Protein AF-A0A662KWE2-F1 (afdb_monomer_lite)

Sequence (75 aa):
MTVHQNTLKLINLERQILELGFWKKYPNKDFSYELAKTTGELGDEYPSDKAIRLAEQWVTEFKETGKIKSFEEEG

Radius of gyration: 12.05 Å; chains: 1; bounding box: 26×23×36 Å

Secondary structure (DSSP, 8-state):
-PPPHHHHHHHHHHHHHHHTTHHHH-TT--HHHHHHHHHT-TT-SS--HHHHHHHHHHHHHHHHHS--HHHHTT-

Foldseek 3Di:
DDDDPQQVLLVVLQVLLVVLPVCVVVVPDDLLVVLCVVVVNVPPPGDDPVSSVLSVVQSVCCVVPVDRVVVVVVD

pLDDT: mean 94.03, std 8.58, range [50.5, 98.5]

Structure (mmCIF, N/CA/C/O backbone):
data_AF-A0A662KWE2-F1
#
_entry.id   AF-A0A662KWE2-F1
#
loop_
_atom_site.group_PDB
_atom_site.id
_atom_site.type_symbol
_atom_site.label_atom_id
_atom_site.label_alt_id
_atom_site.label_comp_id
_atom_site.label_asym_id
_atom_site.label_entity_id
_atom_site.label_seq_id
_atom_site.pdbx_PDB_ins_code
_atom_site.Cartn_x
_atom_site.Cartn_y
_atom_site.Cartn_z
_atom_site.occupancy
_atom_site.B_iso_or_equiv
_atom_site.auth_seq_id
_atom_site.auth_comp_id
_atom_site.auth_asym_id
_atom_site.auth_atom_id
_atom_site.pdbx_PDB_model_num
ATOM 1 N N . MET A 1 1 ? 5.529 -11.009 -24.960 1.00 56.75 1 MET A N 1
ATOM 2 C CA . MET A 1 1 ? 5.451 -9.798 -24.122 1.00 56.75 1 MET A CA 1
ATOM 3 C C . MET A 1 1 ? 5.786 -10.233 -22.706 1.00 56.75 1 MET A C 1
ATOM 5 O O . MET A 1 1 ? 5.034 -11.021 -22.146 1.00 56.75 1 MET A O 1
ATOM 9 N N . THR A 1 2 ? 6.959 -9.871 -22.193 1.00 77.75 2 THR A N 1
ATOM 10 C CA . THR A 1 2 ? 7.383 -10.266 -20.840 1.00 77.75 2 THR A CA 1
ATOM 11 C C . THR A 1 2 ? 6.909 -9.186 -19.878 1.00 77.75 2 THR A C 1
ATOM 13 O O . THR A 1 2 ? 7.275 -8.030 -20.048 1.00 77.75 2 THR A O 1
ATOM 16 N N . VAL A 1 3 ? 6.056 -9.539 -18.918 1.00 86.56 3 VAL A N 1
ATOM 17 C CA . VAL A 1 3 ? 5.561 -8.591 -17.908 1.00 86.56 3 VAL A CA 1
ATOM 18 C C . VAL A 1 3 ? 6.703 -8.241 -16.953 1.00 86.56 3 VAL A C 1
ATOM 20 O O . VAL A 1 3 ? 7.422 -9.137 -16.506 1.00 86.56 3 VAL A O 1
ATOM 23 N N . HIS A 1 4 ? 6.875 -6.955 -16.636 1.00 94.44 4 HIS A N 1
ATOM 24 C CA . HIS A 1 4 ? 7.913 -6.507 -15.711 1.00 94.44 4 HIS A CA 1
ATOM 25 C C . HIS A 1 4 ? 7.705 -7.114 -14.313 1.00 94.44 4 HIS A C 1
AT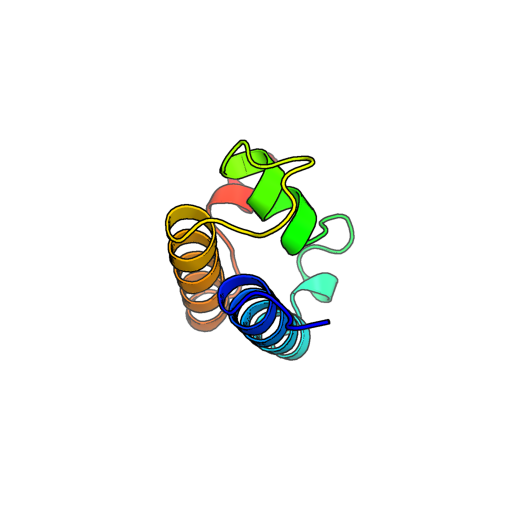OM 27 O O . HIS A 1 4 ? 6.580 -7.220 -13.818 1.00 94.44 4 HIS A O 1
ATOM 33 N N . GLN A 1 5 ? 8.793 -7.511 -13.646 1.00 96.38 5 GLN A N 1
ATOM 34 C CA . GLN A 1 5 ? 8.714 -8.229 -12.371 1.00 96.38 5 GLN A CA 1
ATOM 35 C C . GLN A 1 5 ? 7.987 -7.418 -11.289 1.00 96.38 5 GLN A C 1
ATOM 37 O O . GLN A 1 5 ? 7.210 -7.980 -10.518 1.00 96.38 5 GLN A O 1
ATOM 42 N N . ASN A 1 6 ? 8.200 -6.102 -11.237 1.00 97.38 6 ASN A N 1
ATOM 43 C CA . ASN A 1 6 ? 7.532 -5.259 -10.247 1.00 97.38 6 ASN A CA 1
ATOM 44 C C . ASN A 1 6 ? 6.029 -5.130 -10.513 1.00 97.38 6 ASN A C 1
ATOM 46 O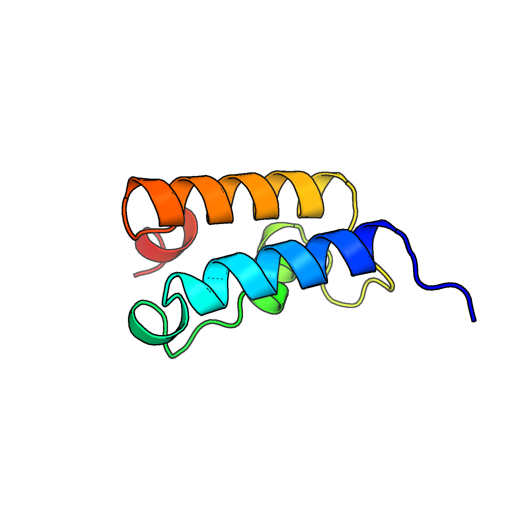 O . ASN A 1 6 ? 5.256 -5.118 -9.562 1.00 97.38 6 ASN A O 1
ATOM 50 N N . THR A 1 7 ? 5.587 -5.168 -11.770 1.00 96.44 7 THR A N 1
ATOM 51 C CA . THR A 1 7 ? 4.155 -5.249 -12.090 1.00 96.44 7 THR A CA 1
ATOM 52 C C . THR A 1 7 ? 3.538 -6.511 -11.484 1.00 96.44 7 THR A C 1
ATOM 54 O O . THR A 1 7 ? 2.491 -6.445 -10.847 1.00 96.44 7 THR A O 1
ATOM 57 N N . LEU A 1 8 ? 4.219 -7.660 -11.586 1.00 97.19 8 LEU A N 1
ATOM 58 C CA . LEU A 1 8 ? 3.755 -8.909 -10.967 1.00 97.19 8 LEU A CA 1
ATOM 59 C C . LEU A 1 8 ? 3.733 -8.831 -9.433 1.00 97.19 8 LEU A C 1
ATOM 61 O O . LEU A 1 8 ? 2.796 -9.328 -8.808 1.00 97.19 8 LEU A O 1
ATOM 65 N N . LYS A 1 9 ? 4.742 -8.201 -8.817 1.00 97.94 9 LYS A N 1
ATOM 66 C CA . LYS A 1 9 ? 4.773 -7.986 -7.361 1.00 97.94 9 LYS A CA 1
ATOM 67 C C . LYS A 1 9 ? 3.605 -7.116 -6.901 1.00 97.94 9 LYS A C 1
ATOM 69 O O . LYS A 1 9 ? 2.922 -7.500 -5.956 1.00 97.94 9 LYS A O 1
ATOM 74 N N . LEU A 1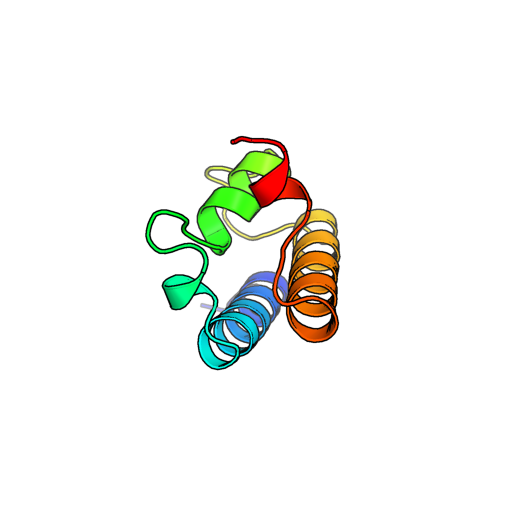 10 ? 3.347 -6.000 -7.586 1.00 97.69 10 LEU A N 1
ATOM 75 C CA . LEU A 1 10 ? 2.253 -5.097 -7.239 1.00 97.69 10 LEU A CA 1
ATOM 76 C C . LEU A 1 10 ? 0.893 -5.799 -7.339 1.00 97.69 10 LEU A C 1
ATOM 78 O O . LEU A 1 10 ? 0.122 -5.732 -6.390 1.00 97.69 10 LEU A O 1
ATOM 82 N N . ILE A 1 11 ? 0.649 -6.567 -8.409 1.00 97.19 11 ILE A N 1
ATOM 83 C CA . ILE A 1 11 ? -0.581 -7.368 -8.562 1.00 97.19 11 ILE A CA 1
ATOM 84 C C . ILE A 1 11 ? -0.780 -8.322 -7.373 1.00 97.19 11 ILE A C 1
ATOM 86 O O . ILE A 1 11 ? -1.893 -8.481 -6.872 1.00 97.19 11 ILE A O 1
ATOM 90 N N . ASN A 1 12 ? 0.288 -8.972 -6.905 1.00 98.00 12 ASN A N 1
ATOM 91 C CA . ASN A 1 12 ? 0.201 -9.885 -5.765 1.00 98.00 12 ASN A CA 1
ATOM 92 C C . ASN A 1 12 ? -0.055 -9.156 -4.439 1.00 98.00 12 ASN A C 1
ATOM 94 O O . ASN A 1 12 ? -0.767 -9.686 -3.586 1.00 98.00 12 ASN A O 1
ATOM 98 N N . LEU A 1 13 ? 0.526 -7.973 -4.241 1.00 98.19 13 LEU A N 1
ATOM 99 C CA . LEU A 1 13 ? 0.297 -7.150 -3.048 1.00 98.19 13 LEU A CA 1
ATOM 100 C C . LEU A 1 13 ? -1.127 -6.596 -3.020 1.00 98.19 13 LEU A C 1
ATOM 102 O O . LEU A 1 13 ? -1.796 -6.657 -1.991 1.00 98.19 13 LEU A O 1
ATOM 106 N N . GLU A 1 14 ? -1.617 -6.135 -4.166 1.00 97.38 14 GLU A N 1
ATOM 107 C CA . GLU A 1 14 ? -2.983 -5.651 -4.310 1.00 97.38 14 GLU A CA 1
ATOM 108 C C . GLU A 1 14 ? -3.994 -6.766 -4.022 1.00 97.38 14 GLU A C 1
ATOM 110 O O . GLU A 1 14 ? -4.891 -6.586 -3.206 1.00 97.38 14 GLU A O 1
ATOM 115 N N . ARG A 1 15 ? -3.806 -7.972 -4.570 1.00 97.69 15 ARG A N 1
ATOM 116 C CA . ARG A 1 15 ? -4.666 -9.120 -4.224 1.00 97.69 15 ARG A CA 1
ATOM 117 C C . ARG A 1 15 ? -4.725 -9.381 -2.720 1.00 97.69 15 ARG A C 1
ATOM 119 O O . ARG A 1 15 ? -5.817 -9.524 -2.178 1.00 97.69 15 ARG A O 1
ATOM 126 N N . GLN A 1 16 ? -3.576 -9.381 -2.044 1.00 97.75 16 GLN A N 1
ATOM 127 C CA . GLN A 1 16 ? -3.519 -9.585 -0.594 1.00 97.75 16 GLN A CA 1
ATOM 128 C C . GLN A 1 16 ? -4.307 -8.515 0.168 1.00 97.75 16 GLN A C 1
ATOM 130 O O . GLN A 1 16 ? -5.071 -8.841 1.074 1.00 97.75 16 GLN A O 1
ATOM 135 N N . ILE A 1 17 ? -4.157 -7.236 -0.191 1.00 97.19 17 ILE A N 1
ATOM 136 C CA . ILE A 1 17 ? -4.845 -6.161 0.533 1.00 97.19 17 ILE A CA 1
ATOM 137 C C . ILE A 1 17 ? -6.357 -6.167 0.275 1.00 97.19 17 ILE A C 1
ATOM 139 O O . ILE A 1 17 ? -7.147 -5.896 1.184 1.00 97.19 17 ILE A O 1
ATOM 143 N N . LEU A 1 18 ? -6.776 -6.549 -0.934 1.00 96.12 18 LEU A N 1
ATOM 144 C CA . LEU A 1 18 ? -8.184 -6.733 -1.275 1.00 96.12 18 LEU A CA 1
ATOM 145 C C . LEU A 1 18 ? -8.823 -7.861 -0.458 1.00 96.12 18 LEU A C 1
ATOM 147 O O . LEU A 1 18 ? -9.911 -7.669 0.088 1.00 96.12 18 LEU A O 1
ATOM 151 N N . GLU A 1 19 ? -8.136 -8.994 -0.306 1.00 97.38 19 GLU A N 1
ATOM 152 C CA . GLU A 1 19 ? -8.585 -10.116 0.533 1.00 97.38 19 GLU A CA 1
ATOM 153 C C . GLU A 1 19 ? -8.704 -9.730 2.014 1.00 97.38 19 GLU A C 1
ATOM 155 O O . GLU A 1 19 ? -9.630 -10.170 2.698 1.00 97.38 19 GLU A O 1
ATOM 160 N N . LEU A 1 20 ? -7.833 -8.838 2.497 1.00 97.00 20 LEU A N 1
ATOM 161 C CA . LEU A 1 20 ? -7.917 -8.268 3.847 1.00 97.00 20 LEU A CA 1
ATOM 162 C C . LEU A 1 20 ? -9.091 -7.285 4.023 1.00 97.00 20 LEU A C 1
ATOM 164 O O . LEU A 1 20 ? -9.380 -6.862 5.142 1.00 97.00 20 LEU A O 1
ATOM 168 N N . GLY A 1 21 ? -9.801 -6.926 2.950 1.00 96.88 21 GLY A N 1
ATOM 169 C CA . GLY A 1 21 ? -10.976 -6.059 3.004 1.00 96.88 21 GLY A CA 1
ATOM 170 C C . GLY A 1 21 ? -10.679 -4.575 2.800 1.00 96.88 21 GLY A C 1
ATOM 171 O O . GLY A 1 21 ? -11.464 -3.744 3.260 1.00 96.88 21 GLY A O 1
ATOM 172 N N . PHE A 1 22 ? -9.599 -4.236 2.089 1.00 96.94 22 PHE A N 1
ATOM 173 C CA . PHE A 1 22 ? -9.226 -2.858 1.749 1.00 96.94 22 PHE A CA 1
ATOM 174 C C . PHE A 1 22 ? -10.414 -2.010 1.261 1.00 96.94 22 PHE A C 1
ATOM 176 O O . PHE A 1 22 ? -10.688 -0.957 1.833 1.00 96.94 22 PHE A O 1
ATOM 183 N N . TRP A 1 23 ? -11.207 -2.506 0.304 1.00 94.69 23 TRP A N 1
ATOM 184 C CA . TRP A 1 23 ? -12.366 -1.779 -0.244 1.00 94.69 23 TRP A CA 1
ATOM 185 C C . TRP A 1 23 ? -13.497 -1.528 0.752 1.00 94.69 23 TRP A C 1
ATOM 187 O O . TRP A 1 23 ? -14.274 -0.595 0.577 1.00 94.69 23 TRP A O 1
ATOM 197 N N . LYS A 1 24 ? -13.609 -2.329 1.817 1.00 95.56 24 LYS A N 1
ATOM 198 C CA . LYS A 1 24 ? -14.613 -2.079 2.863 1.00 95.56 24 LYS A CA 1
ATOM 199 C C . LYS A 1 24 ? -14.228 -0.870 3.708 1.00 95.56 24 LYS A C 1
ATOM 201 O O . LYS A 1 24 ? -15.098 -0.122 4.142 1.00 95.56 24 LYS A O 1
ATOM 206 N N . LYS A 1 25 ? -12.928 -0.704 3.957 1.00 95.62 25 LYS A N 1
ATOM 207 C CA . LYS A 1 25 ? -12.379 0.384 4.767 1.00 95.62 25 LYS A CA 1
ATOM 208 C C . LYS A 1 25 ? -12.174 1.658 3.944 1.00 95.62 25 LYS A C 1
ATOM 210 O O . LYS A 1 25 ? -12.455 2.743 4.444 1.00 95.62 25 LYS A O 1
ATOM 215 N N . TYR A 1 26 ? -11.736 1.519 2.695 1.00 95.94 26 TYR A N 1
ATOM 216 C CA . TYR A 1 26 ? -11.423 2.616 1.783 1.00 95.94 26 TYR A CA 1
ATOM 217 C C . TYR A 1 26 ? -12.172 2.458 0.445 1.00 95.94 26 TYR A C 1
ATOM 219 O O . TYR A 1 26 ? -11.550 2.203 -0.583 1.00 95.94 26 TYR A O 1
ATOM 227 N N . PRO A 1 27 ? -13.510 2.611 0.424 1.00 93.81 27 PRO A N 1
ATOM 228 C CA . PRO A 1 27 ? -14.323 2.345 -0.769 1.00 93.81 27 PRO A CA 1
ATOM 229 C C . PRO A 1 27 ? -14.063 3.307 -1.936 1.00 93.81 27 PRO A C 1
ATOM 231 O O . PRO A 1 27 ? -14.361 2.976 -3.077 1.00 93.81 27 PRO A O 1
ATOM 234 N N . ASN A 1 28 ? -13.506 4.488 -1.655 1.00 93.19 28 ASN A N 1
ATOM 235 C CA . ASN A 1 28 ? -13.239 5.527 -2.652 1.00 93.19 28 ASN A CA 1
ATOM 236 C C . ASN A 1 28 ? -11.757 5.609 -3.054 1.00 93.19 28 ASN A C 1
ATOM 238 O O . ASN A 1 28 ? -11.372 6.564 -3.724 1.00 93.19 28 ASN A O 1
ATOM 242 N N . LYS A 1 29 ? -10.919 4.664 -2.607 1.00 94.38 29 LYS A N 1
ATOM 243 C CA . LYS A 1 29 ? -9.488 4.642 -2.927 1.00 94.38 29 LYS A CA 1
ATOM 244 C C . LYS A 1 29 ? -9.157 3.440 -3.797 1.00 94.38 29 LYS A C 1
ATOM 246 O O . LYS A 1 29 ? -9.586 2.322 -3.521 1.00 94.38 29 LYS A O 1
ATOM 251 N N . ASP A 1 30 ? -8.343 3.684 -4.813 1.00 95.12 30 ASP A N 1
ATOM 252 C CA . ASP A 1 30 ? -7.710 2.646 -5.616 1.00 95.12 30 ASP A CA 1
ATOM 253 C C . ASP A 1 30 ? -6.271 2.475 -5.125 1.00 95.12 30 ASP A C 1
ATOM 255 O O . ASP A 1 30 ? -5.511 3.442 -5.043 1.00 95.12 30 ASP A O 1
ATOM 259 N N . PHE A 1 31 ? -5.918 1.251 -4.734 1.00 95.75 31 PHE A N 1
ATOM 260 C CA . PHE A 1 31 ? -4.635 0.971 -4.095 1.00 95.75 31 PHE A CA 1
ATOM 261 C C . PHE A 1 31 ? -3.457 1.301 -5.017 1.00 95.75 31 PHE A C 1
ATOM 263 O O . PHE A 1 31 ? -2.507 1.964 -4.599 1.00 95.75 31 PHE A O 1
ATOM 270 N N . SER A 1 32 ? -3.535 0.867 -6.275 1.00 95.25 32 SER A N 1
ATOM 271 C CA . SER A 1 32 ? -2.478 1.058 -7.268 1.00 95.25 32 SER A CA 1
ATOM 272 C C . SER A 1 32 ? -2.337 2.526 -7.681 1.00 95.25 32 SER A C 1
ATOM 274 O O . SER A 1 32 ? -1.221 3.040 -7.787 1.00 95.25 32 SER A O 1
ATOM 276 N N . TYR A 1 33 ? -3.462 3.229 -7.831 1.00 95.75 33 TYR A N 1
ATOM 277 C CA . TYR A 1 33 ? -3.496 4.649 -8.162 1.00 95.75 33 TYR A CA 1
ATOM 278 C C . TYR A 1 33 ? -2.916 5.510 -7.042 1.00 95.75 33 TYR A C 1
ATOM 280 O O . TYR A 1 33 ? -2.072 6.366 -7.300 1.00 95.75 33 TYR A O 1
ATOM 288 N N . GLU A 1 34 ? -3.340 5.286 -5.795 1.00 96.50 34 GLU A N 1
ATOM 289 C CA . GLU A 1 34 ? -2.824 6.051 -4.658 1.00 96.50 34 GLU A CA 1
ATOM 290 C C . GLU A 1 34 ? -1.332 5.783 -4.464 1.00 96.50 34 GLU A C 1
ATOM 292 O O . GLU A 1 34 ? -0.573 6.712 -4.202 1.00 96.50 34 GLU A O 1
ATOM 297 N N . LEU A 1 35 ? -0.880 4.546 -4.686 1.00 97.12 35 LEU A N 1
ATOM 298 C CA . LEU A 1 35 ? 0.540 4.213 -4.652 1.00 97.12 35 LEU A CA 1
ATOM 299 C C . LEU A 1 35 ? 1.332 5.003 -5.701 1.00 97.12 35 LEU A C 1
ATOM 301 O O . LEU A 1 35 ? 2.343 5.626 -5.366 1.00 97.12 35 LEU A O 1
ATOM 305 N N . ALA A 1 36 ? 0.873 5.003 -6.956 1.00 96.81 36 ALA A N 1
ATOM 306 C CA . ALA A 1 36 ? 1.506 5.740 -8.048 1.00 96.81 36 ALA A CA 1
ATOM 307 C C . ALA A 1 36 ? 1.499 7.255 -7.783 1.00 96.81 36 ALA A C 1
ATOM 309 O O . ALA A 1 36 ? 2.521 7.922 -7.938 1.00 96.81 36 ALA A O 1
ATOM 310 N N . LYS A 1 37 ? 0.384 7.801 -7.283 1.00 95.94 37 LYS A N 1
ATOM 311 C CA . LYS A 1 37 ? 0.268 9.207 -6.868 1.00 95.94 37 LYS A CA 1
ATOM 312 C 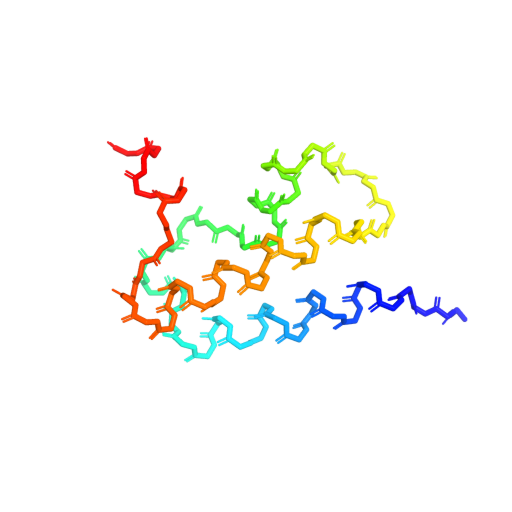C . LYS A 1 37 ? 1.263 9.553 -5.757 1.00 95.94 37 LYS A C 1
ATOM 314 O O . LYS A 1 37 ? 1.968 10.551 -5.872 1.00 95.94 37 LYS A O 1
ATOM 319 N N . THR A 1 38 ? 1.357 8.742 -4.701 1.00 95.88 38 THR A N 1
ATOM 320 C CA . THR A 1 38 ? 2.278 8.986 -3.575 1.00 95.88 38 THR A CA 1
ATOM 321 C C . THR A 1 38 ? 3.745 8.857 -3.988 1.00 95.88 38 THR A C 1
ATOM 323 O O . THR A 1 38 ? 4.607 9.568 -3.471 1.00 95.88 38 THR A O 1
ATOM 326 N N . THR A 1 39 ? 4.055 7.954 -4.915 1.00 96.25 39 THR A N 1
ATOM 327 C CA . THR A 1 39 ? 5.433 7.732 -5.380 1.00 96.25 39 THR A CA 1
ATOM 328 C C . THR A 1 39 ? 5.871 8.701 -6.473 1.00 96.25 39 THR A C 1
ATOM 330 O O . THR A 1 39 ? 7.080 8.900 -6.618 1.00 96.25 39 THR A O 1
ATOM 333 N N . GLY A 1 40 ? 4.919 9.363 -7.140 1.00 96.50 40 GLY A N 1
ATOM 334 C CA . GLY A 1 40 ? 5.152 10.253 -8.277 1.00 96.50 40 GLY A CA 1
ATOM 335 C C . GLY A 1 40 ? 5.256 9.519 -9.618 1.00 96.50 40 GLY A C 1
ATOM 336 O O . GLY A 1 40 ? 5.827 10.068 -10.549 1.00 96.50 40 GLY A O 1
ATOM 337 N N . GLU A 1 41 ? 4.720 8.300 -9.705 1.00 96.56 41 GLU A N 1
ATOM 338 C CA . GLU A 1 41 ? 4.871 7.351 -10.824 1.00 96.56 41 GLU A CA 1
ATOM 339 C C . GLU A 1 41 ? 3.579 7.237 -11.665 1.00 96.56 41 GLU A C 1
ATOM 341 O O . GLU A 1 41 ? 3.303 6.223 -12.306 1.00 96.56 41 GLU A O 1
ATOM 346 N N . LEU A 1 42 ? 2.718 8.264 -11.641 1.00 95.38 42 LEU A N 1
ATOM 347 C CA . LEU A 1 42 ? 1.509 8.290 -12.471 1.00 95.38 42 LEU A CA 1
ATOM 348 C C . LEU A 1 42 ? 1.881 8.366 -13.958 1.00 95.38 42 LEU A C 1
ATOM 350 O O . LEU A 1 42 ? 2.422 9.369 -14.416 1.00 95.38 42 LEU A O 1
ATOM 354 N N . GLY A 1 43 ? 1.507 7.333 -14.714 1.00 92.00 43 GLY A N 1
ATOM 355 C CA . GLY A 1 43 ? 1.792 7.224 -16.148 1.00 92.00 43 GLY A CA 1
ATOM 356 C C . GLY A 1 43 ? 3.049 6.417 -16.481 1.00 92.00 43 GLY A C 1
ATOM 357 O O . GLY A 1 43 ? 3.329 6.223 -17.664 1.00 92.00 43 GLY A O 1
ATOM 358 N N . ASP A 1 44 ? 3.762 5.915 -15.472 1.00 94.06 44 ASP A N 1
ATOM 359 C CA . ASP A 1 44 ? 4.916 5.044 -15.678 1.00 94.06 44 ASP A CA 1
ATOM 360 C C . ASP A 1 44 ? 4.482 3.657 -16.178 1.00 94.06 44 ASP A C 1
ATOM 362 O O . ASP A 1 44 ? 3.418 3.138 -15.833 1.00 94.06 44 ASP A O 1
ATOM 366 N N . GLU A 1 45 ? 5.327 3.032 -17.002 1.00 92.50 45 GLU A N 1
ATOM 367 C CA . GLU A 1 45 ? 5.040 1.723 -17.606 1.00 92.50 45 GLU A CA 1
ATOM 368 C C . GLU A 1 45 ? 4.985 0.593 -16.561 1.00 92.50 45 GLU A C 1
ATOM 370 O O . GLU A 1 45 ? 4.252 -0.388 -16.715 1.00 92.50 45 GLU A O 1
ATOM 375 N N . TYR A 1 46 ? 5.765 0.718 -15.487 1.00 94.19 46 TYR A N 1
ATOM 376 C CA . TYR A 1 46 ? 5.822 -0.245 -14.395 1.00 94.19 46 TYR A CA 1
ATOM 377 C C . TYR A 1 46 ? 6.260 0.424 -13.085 1.00 94.19 46 TYR A C 1
ATOM 379 O O . TYR A 1 46 ? 7.021 1.389 -13.119 1.00 94.19 46 TYR A O 1
ATOM 387 N N . PRO A 1 47 ? 5.853 -0.123 -11.924 1.00 96.69 47 PRO A N 1
ATOM 388 C CA . PRO A 1 47 ? 6.236 0.427 -10.630 1.00 96.69 47 PRO A CA 1
ATOM 389 C C . PRO A 1 47 ? 7.732 0.245 -10.354 1.00 96.69 47 PRO A C 1
ATOM 391 O O . PRO A 1 47 ? 8.316 -0.828 -10.585 1.00 96.69 47 PRO A O 1
ATOM 394 N N . SER A 1 48 ? 8.347 1.279 -9.795 1.00 97.62 48 SER A N 1
ATOM 395 C CA . SER A 1 48 ? 9.725 1.245 -9.326 1.00 97.62 48 SER A CA 1
ATOM 396 C C . SER A 1 48 ? 9.877 0.375 -8.071 1.00 97.62 48 SER A C 1
ATOM 398 O O . SER A 1 48 ? 8.910 0.024 -7.390 1.00 97.62 48 SER A O 1
ATOM 400 N N . ASP A 1 49 ? 11.117 0.056 -7.698 1.00 97.94 49 ASP A N 1
ATOM 401 C CA . ASP A 1 49 ? 11.386 -0.632 -6.429 1.00 97.94 49 ASP A CA 1
ATOM 402 C C . ASP A 1 49 ? 10.932 0.185 -5.209 1.00 97.94 49 ASP A C 1
ATOM 404 O O . ASP A 1 49 ? 10.580 -0.388 -4.176 1.00 97.94 49 ASP A O 1
ATOM 408 N N . LYS A 1 50 ? 10.914 1.522 -5.315 1.00 97.75 50 LYS A N 1
ATOM 409 C CA . LYS A 1 50 ? 10.402 2.408 -4.263 1.00 97.75 50 LYS A CA 1
ATOM 410 C C . LYS A 1 50 ? 8.893 2.226 -4.104 1.00 97.75 50 LYS A C 1
ATOM 412 O O . LYS A 1 50 ? 8.435 2.082 -2.971 1.00 97.75 50 LYS A O 1
ATOM 417 N N . ALA A 1 51 ? 8.146 2.183 -5.208 1.00 97.94 51 ALA A N 1
ATOM 418 C CA . ALA A 1 51 ? 6.713 1.912 -5.176 1.00 97.94 51 ALA A CA 1
ATOM 419 C C . ALA A 1 51 ? 6.413 0.528 -4.592 1.00 97.94 51 ALA A C 1
ATOM 421 O O . ALA A 1 51 ? 5.544 0.407 -3.733 1.00 97.94 51 ALA A O 1
ATOM 422 N N . ILE A 1 52 ? 7.181 -0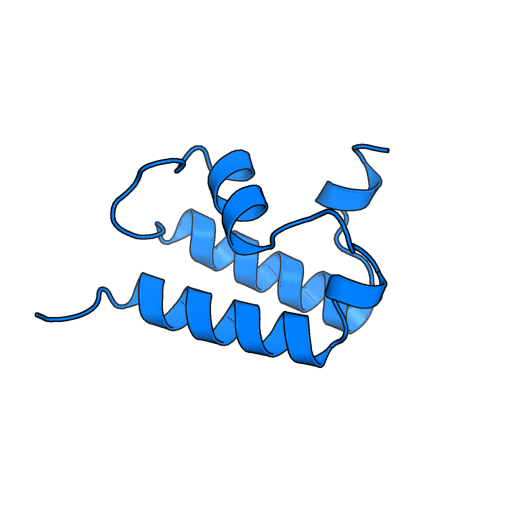.504 -4.956 1.00 98.50 52 ILE A N 1
ATOM 423 C CA . ILE A 1 52 ? 7.000 -1.842 -4.372 1.00 98.50 52 ILE A CA 1
ATOM 424 C C . ILE A 1 52 ? 7.235 -1.848 -2.860 1.00 98.50 52 ILE A C 1
ATOM 426 O O . ILE A 1 52 ? 6.397 -2.368 -2.129 1.00 98.50 52 ILE A O 1
ATOM 430 N N . ARG A 1 53 ? 8.313 -1.226 -2.371 1.00 98.44 53 ARG A N 1
ATOM 431 C CA . ARG A 1 53 ? 8.573 -1.142 -0.921 1.00 98.44 53 ARG A CA 1
ATOM 432 C C . ARG A 1 53 ? 7.457 -0.411 -0.177 1.00 98.44 53 ARG A C 1
ATOM 434 O O . ARG A 1 53 ? 7.080 -0.831 0.912 1.00 98.44 53 ARG A O 1
ATOM 441 N N . LEU A 1 54 ? 6.918 0.661 -0.759 1.00 98.31 54 LEU A N 1
ATOM 442 C CA . LEU A 1 54 ? 5.802 1.390 -0.159 1.00 98.31 54 LEU A CA 1
ATOM 443 C C . LEU A 1 54 ? 4.516 0.548 -0.148 1.00 98.31 54 LEU A C 1
ATOM 445 O O . LEU A 1 54 ? 3.815 0.518 0.860 1.00 98.31 54 LEU A O 1
ATOM 449 N N . ALA A 1 55 ? 4.239 -0.197 -1.220 1.00 98.31 55 ALA A N 1
ATOM 450 C CA . ALA A 1 55 ? 3.110 -1.120 -1.269 1.00 98.31 55 ALA A CA 1
ATOM 451 C C . ALA A 1 55 ? 3.227 -2.226 -0.207 1.00 98.31 55 ALA A C 1
ATOM 453 O O . ALA A 1 55 ? 2.256 -2.514 0.488 1.00 98.31 55 ALA A O 1
ATOM 454 N N . GLU A 1 56 ? 4.415 -2.814 -0.035 1.00 98.50 56 GLU A N 1
ATOM 455 C CA . GLU A 1 56 ? 4.692 -3.804 1.018 1.00 98.50 56 GLU A CA 1
ATOM 456 C C . GLU A 1 56 ? 4.454 -3.225 2.420 1.00 98.50 56 GLU A C 1
ATOM 458 O O . GLU A 1 56 ? 3.848 -3.885 3.272 1.00 98.50 56 GLU A O 1
ATOM 463 N N . GLN A 1 57 ? 4.876 -1.978 2.654 1.00 98.25 57 GLN A N 1
ATOM 464 C CA . GLN A 1 57 ? 4.611 -1.264 3.904 1.00 98.25 57 GLN A CA 1
ATOM 465 C C . GLN A 1 57 ? 3.111 -1.073 4.133 1.00 98.25 57 GLN A C 1
ATOM 467 O O . GLN A 1 57 ? 2.621 -1.436 5.197 1.00 98.25 57 GLN A O 1
ATOM 472 N N . TRP A 1 58 ? 2.363 -0.584 3.142 1.00 98.00 58 TRP A N 1
ATOM 473 C CA . TRP A 1 58 ? 0.914 -0.387 3.264 1.00 98.00 58 TRP A CA 1
ATOM 474 C C . TRP A 1 58 ? 0.155 -1.690 3.515 1.00 98.00 58 TRP A C 1
ATOM 476 O O . TRP A 1 58 ? -0.734 -1.724 4.364 1.00 98.00 58 TRP A O 1
ATOM 486 N N . VAL A 1 59 ? 0.522 -2.779 2.831 1.00 98.31 59 VAL A N 1
ATOM 487 C CA . VAL A 1 59 ? -0.060 -4.109 3.083 1.00 98.31 59 VAL A CA 1
ATOM 488 C C . VAL A 1 59 ? 0.221 -4.557 4.517 1.00 98.31 59 VAL A C 1
ATOM 490 O O . VAL A 1 59 ? -0.678 -5.066 5.186 1.00 98.31 59 VAL A O 1
ATOM 493 N N . THR A 1 60 ? 1.446 -4.346 5.004 1.00 98.12 60 THR A N 1
ATOM 494 C CA . THR A 1 60 ? 1.838 -4.699 6.376 1.00 98.12 60 THR A CA 1
ATOM 495 C C . THR A 1 60 ? 1.061 -3.877 7.403 1.00 98.12 60 THR A C 1
ATOM 497 O O . THR A 1 60 ? 0.443 -4.453 8.296 1.00 98.12 60 THR A O 1
ATOM 500 N N . GLU A 1 61 ? 0.997 -2.553 7.238 1.00 97.25 61 GLU A N 1
ATOM 501 C CA . GLU A 1 61 ? 0.229 -1.663 8.117 1.00 97.25 61 GLU A CA 1
ATOM 502 C C . GLU A 1 61 ? -1.249 -2.052 8.164 1.00 97.25 61 GLU A C 1
ATOM 504 O O . GLU A 1 61 ? -1.836 -2.156 9.246 1.00 97.25 61 GLU A O 1
ATOM 509 N N . PHE A 1 62 ? -1.844 -2.319 7.000 1.00 97.69 62 PHE A N 1
ATOM 510 C CA . PHE A 1 62 ? -3.247 -2.693 6.911 1.00 97.69 62 PHE A CA 1
ATOM 511 C C . PHE A 1 62 ? -3.515 -4.046 7.570 1.00 97.69 62 PHE A C 1
ATOM 513 O O . PHE A 1 62 ? -4.507 -4.200 8.279 1.00 97.69 62 PHE A O 1
ATOM 520 N N . LYS A 1 63 ? -2.611 -5.014 7.399 1.00 97.44 63 LYS A N 1
ATOM 521 C CA . LYS A 1 63 ? -2.707 -6.324 8.048 1.00 97.44 63 LYS A CA 1
ATOM 522 C C . LYS A 1 63 ? -2.615 -6.226 9.572 1.00 97.44 63 LYS A C 1
ATOM 524 O O . LYS A 1 63 ? -3.326 -6.949 10.264 1.00 97.44 63 LYS A O 1
ATOM 529 N N . GLU A 1 64 ? -1.748 -5.362 10.091 1.00 97.19 64 GLU A N 1
ATOM 530 C CA . GLU A 1 64 ? -1.522 -5.215 11.533 1.00 97.19 64 GLU A CA 1
ATOM 531 C C . GLU A 1 64 ? -2.584 -4.354 12.222 1.00 97.19 64 GLU A C 1
ATOM 533 O O . GLU A 1 64 ? -2.964 -4.627 13.360 1.00 97.19 64 GLU A O 1
ATOM 538 N N . THR A 1 65 ? -3.065 -3.308 11.549 1.00 96.44 65 THR A N 1
ATOM 539 C CA . TH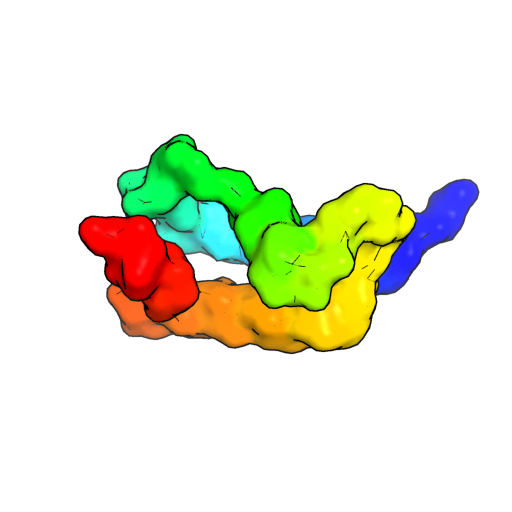R A 1 65 ? -3.865 -2.252 12.190 1.00 96.44 65 THR A CA 1
ATOM 540 C C . THR A 1 65 ? -5.255 -2.069 11.587 1.00 96.44 65 THR A C 1
ATOM 542 O O . THR A 1 65 ? -6.079 -1.343 12.146 1.00 96.44 65 THR A O 1
ATOM 545 N N . GLY A 1 66 ? -5.534 -2.690 10.437 1.00 96.00 66 GLY A N 1
ATOM 546 C CA . GLY A 1 66 ? -6.731 -2.422 9.638 1.00 96.00 66 GLY A CA 1
ATOM 547 C C . GLY A 1 66 ? -6.744 -1.026 9.007 1.00 96.00 66 GLY A C 1
ATOM 548 O O . GLY A 1 66 ? -7.801 -0.564 8.568 1.00 96.00 66 GLY A O 1
ATOM 549 N N . LYS A 1 67 ? -5.603 -0.324 9.005 1.00 96.19 67 LYS A N 1
ATOM 550 C CA . LYS A 1 67 ? -5.456 1.038 8.489 1.00 96.19 67 LYS A CA 1
ATOM 551 C C . LYS A 1 67 ? -4.155 1.201 7.709 1.00 96.19 67 LYS A C 1
ATOM 553 O O . LYS A 1 67 ? -3.167 0.536 7.995 1.00 96.19 67 LYS A O 1
ATOM 558 N N . ILE A 1 68 ? -4.164 2.120 6.753 1.00 96.19 68 ILE A N 1
ATOM 559 C CA . ILE A 1 68 ? -2.970 2.615 6.064 1.00 96.19 68 ILE A CA 1
ATOM 560 C C . ILE A 1 68 ? -2.794 4.062 6.502 1.00 96.19 68 ILE A C 1
ATOM 562 O O . ILE A 1 68 ? -3.688 4.879 6.273 1.00 96.19 68 ILE A O 1
ATOM 566 N N . LYS A 1 69 ? -1.671 4.393 7.145 1.00 92.50 69 LYS A N 1
ATOM 567 C CA . LYS A 1 69 ? -1.510 5.711 7.787 1.00 92.50 69 LYS A CA 1
ATOM 568 C C . LYS A 1 69 ? -1.633 6.864 6.800 1.00 92.50 69 LYS A C 1
ATOM 570 O O . LYS A 1 69 ? -2.338 7.825 7.087 1.00 92.50 69 LYS A O 1
ATOM 575 N N . SER A 1 70 ? -1.038 6.719 5.616 1.00 89.69 70 SER A N 1
ATOM 576 C CA . SER A 1 70 ? -1.103 7.735 4.558 1.00 89.69 70 SER A CA 1
ATOM 577 C C . SER A 1 70 ? -2.530 8.049 4.106 1.00 89.69 70 SER A C 1
ATOM 579 O O . SER A 1 70 ? -2.769 9.127 3.578 1.00 89.69 70 SER A O 1
ATOM 581 N N . PHE A 1 71 ? -3.489 7.140 4.305 1.00 92.62 71 PHE A N 1
ATOM 582 C CA . PHE A 1 71 ? -4.888 7.367 3.935 1.00 92.62 71 PHE A CA 1
ATOM 583 C C . PHE A 1 71 ? -5.708 8.001 5.053 1.00 92.62 71 PHE A C 1
ATOM 585 O O . PHE A 1 71 ? -6.762 8.561 4.770 1.00 92.62 71 PHE A O 1
ATOM 592 N N . GLU A 1 72 ? -5.248 7.919 6.302 1.00 88.88 72 GLU A N 1
ATOM 593 C CA . GLU A 1 72 ? -5.923 8.545 7.442 1.00 88.88 72 GLU A CA 1
ATOM 594 C C . GLU A 1 72 ? -5.480 10.008 7.629 1.00 88.88 72 GLU A C 1
ATOM 596 O O . GLU A 1 72 ? -6.224 10.779 8.215 1.00 88.88 72 GLU A O 1
ATOM 601 N N . GLU A 1 73 ? -4.304 10.404 7.128 1.00 79.06 73 GLU A N 1
ATOM 602 C CA . GLU A 1 73 ? -3.803 11.792 7.198 1.00 79.06 73 GLU A CA 1
ATOM 603 C C . GLU A 1 73 ? -4.405 12.724 6.124 1.00 79.06 73 GLU A C 1
ATOM 605 O O . GLU A 1 73 ? -4.293 13.942 6.232 1.00 79.06 73 GLU A O 1
ATOM 610 N N . GLU A 1 74 ? -5.053 12.171 5.092 1.00 61.09 74 GLU A N 1
ATOM 611 C CA . GLU A 1 74 ? -5.722 12.939 4.027 1.00 61.09 74 GLU A CA 1
ATOM 612 C C . GLU A 1 74 ? -7.178 13.349 4.370 1.00 61.09 74 GLU A C 1
ATOM 614 O O . GLU A 1 74 ? -7.805 14.040 3.564 1.00 61.09 74 GLU A O 1
ATOM 619 N N . GLY A 1 75 ? -7.733 12.920 5.514 1.00 50.50 75 GLY A N 1
ATOM 620 C CA . GLY A 1 75 ? -9.132 13.154 5.923 1.00 50.50 75 GLY A CA 1
ATOM 621 C C . GLY A 1 75 ? -9.274 13.944 7.216 1.00 50.50 75 GLY A C 1
ATOM 622 O O . GLY A 1 75 ? -10.265 14.703 7.309 1.00 50.50 75 GLY A O 1
#